Protein AF-A0A1I8J936-F1 (afdb_monomer_lite)

Secondary structure (DSSP, 8-state):
--GGGEEES---TT--GGG----SS--TT-----SSPPPTT-----EEE--SS------------------

Structure (mmCIF, N/CA/C/O backbone):
data_AF-A0A1I8J936-F1
#
_entry.id   AF-A0A1I8J936-F1
#
loop_
_atom_site.group_PDB
_atom_site.id
_atom_site.type_symbol
_atom_site.label_atom_id
_atom_site.label_alt_id
_atom_site.label_comp_id
_atom_site.label_asym_id
_atom_site.label_entity_id
_atom_site.label_seq_id
_atom_site.pdbx_PDB_ins_code
_atom_site.Cartn_x
_atom_site.Cartn_y
_atom_site.Cartn_z
_atom_site.occupancy
_atom_site.B_iso_or_equiv
_atom_site.auth_seq_id
_atom_site.auth_comp_id
_atom_site.auth_asym_id
_atom_site.auth_atom_id
_atom_site.pdbx_PDB_model_num
ATOM 1 N N . MET A 1 1 ? -12.031 -4.606 -2.966 1.00 67.88 1 MET A N 1
ATOM 2 C CA . MET A 1 1 ? -11.684 -3.586 -1.953 1.00 67.88 1 MET A CA 1
ATOM 3 C C . MET A 1 1 ? -11.581 -2.254 -2.669 1.00 67.88 1 MET A C 1
ATOM 5 O O . MET A 1 1 ? -11.041 -2.234 -3.771 1.00 67.88 1 MET A O 1
ATOM 9 N N . ASP A 1 2 ? -12.135 -1.189 -2.101 1.00 87.25 2 ASP A N 1
ATOM 10 C CA . ASP A 1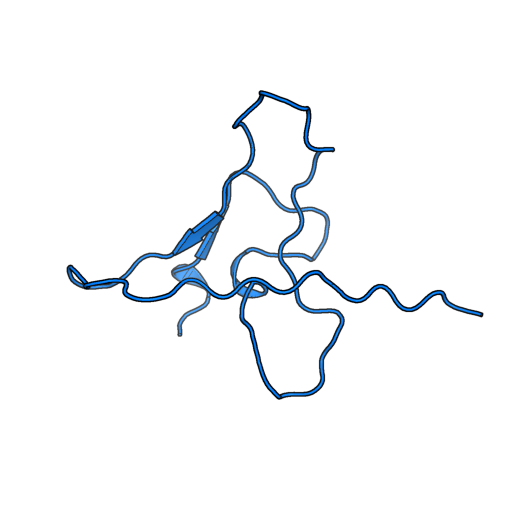 2 ? -12.060 0.154 -2.690 1.00 87.25 2 ASP A CA 1
ATOM 11 C C . ASP A 1 2 ? -10.600 0.655 -2.735 1.00 87.25 2 ASP A C 1
ATOM 13 O O . ASP A 1 2 ? -9.803 0.333 -1.851 1.00 87.25 2 ASP A O 1
ATOM 17 N N . GLU A 1 3 ? -10.224 1.356 -3.805 1.00 91.81 3 GLU A N 1
ATOM 18 C CA . GLU A 1 3 ? -8.894 1.945 -4.011 1.00 91.81 3 GLU A CA 1
ATOM 19 C C . GLU A 1 3 ? -8.593 3.040 -2.985 1.00 91.81 3 GLU A C 1
ATOM 21 O O . GLU A 1 3 ? -7.462 3.118 -2.509 1.00 91.81 3 GLU A O 1
ATOM 26 N N . SER A 1 4 ? -9.615 3.794 -2.564 1.00 94.88 4 SER A N 1
ATOM 27 C CA . SER A 1 4 ? -9.502 4.887 -1.582 1.00 94.88 4 SER A CA 1
ATOM 28 C C . SER A 1 4 ? -8.970 4.448 -0.209 1.00 94.88 4 SER A C 1
ATOM 30 O O . SER A 1 4 ? -8.475 5.261 0.567 1.00 94.88 4 SER A O 1
ATOM 32 N N . ARG A 1 5 ? -9.048 3.147 0.093 1.00 95.88 5 ARG A N 1
ATOM 33 C CA . ARG A 1 5 ? -8.603 2.554 1.363 1.00 95.88 5 ARG A CA 1
ATOM 34 C C . ARG A 1 5 ? -7.095 2.392 1.465 1.00 95.88 5 ARG A C 1
ATOM 36 O O . ARG A 1 5 ? -6.610 2.035 2.535 1.00 95.88 5 ARG A O 1
ATOM 43 N N . PHE A 1 6 ? -6.379 2.568 0.360 1.00 96.75 6 PHE A N 1
ATOM 44 C CA . PHE A 1 6 ? -4.933 2.434 0.304 1.00 96.75 6 PHE A CA 1
ATOM 45 C C . PHE A 1 6 ? -4.306 3.822 0.277 1.00 96.75 6 PHE A C 1
ATOM 47 O O . PHE A 1 6 ? -4.638 4.648 -0.571 1.00 96.75 6 PHE A O 1
ATOM 54 N N . SER A 1 7 ? -3.352 4.055 1.166 1.00 97.50 7 SER A N 1
ATOM 55 C CA . SER A 1 7 ? -2.531 5.263 1.177 1.00 97.50 7 SER A CA 1
ATOM 56 C C . SER A 1 7 ? -1.067 4.891 1.355 1.00 97.50 7 SER A C 1
ATOM 58 O O . SER A 1 7 ? -0.741 3.785 1.782 1.00 97.50 7 SER A O 1
ATOM 60 N N . ALA A 1 8 ? -0.169 5.792 0.983 1.00 97.94 8 ALA A N 1
ATOM 61 C CA . ALA A 1 8 ? 1.261 5.607 1.168 1.00 97.94 8 ALA A CA 1
ATOM 62 C C . ALA A 1 8 ? 1.934 6.953 1.428 1.00 97.94 8 ALA A C 1
ATOM 64 O O . ALA A 1 8 ? 1.367 8.001 1.114 1.00 97.94 8 ALA A O 1
ATOM 65 N N . SER A 1 9 ? 3.159 6.905 1.942 1.00 97.75 9 SER A N 1
ATOM 66 C CA . SER A 1 9 ? 4.065 8.057 2.043 1.00 97.75 9 SER A CA 1
ATOM 67 C C . SER A 1 9 ? 4.290 8.741 0.695 1.00 97.75 9 SER A C 1
ATOM 69 O O . SER A 1 9 ? 4.360 9.965 0.614 1.00 97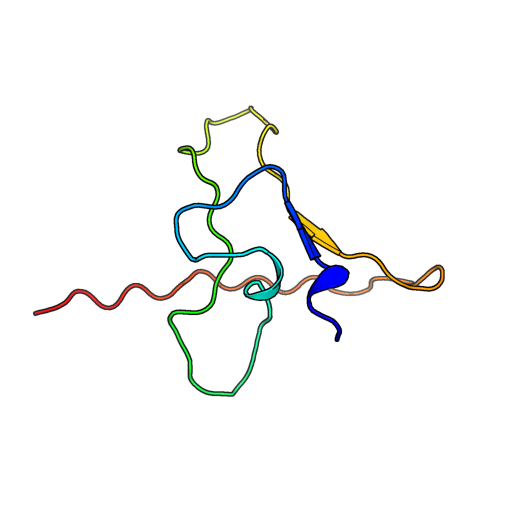.75 9 SER A O 1
ATOM 71 N N . SER A 1 10 ? 4.427 7.941 -0.363 1.00 97.62 10 SER A N 1
ATOM 72 C CA . SER A 1 10 ? 4.751 8.395 -1.709 1.00 97.62 10 SER A CA 1
ATOM 73 C C . SER A 1 10 ? 4.351 7.354 -2.761 1.00 97.62 10 SER A C 1
ATOM 75 O O . SER A 1 10 ? 3.902 6.250 -2.442 1.00 97.62 10 SER A O 1
ATOM 77 N N . SER A 1 11 ? 4.489 7.688 -4.043 1.00 96.88 11 SER A N 1
ATOM 78 C CA . SER A 1 11 ? 4.370 6.723 -5.141 1.00 96.88 11 SER A CA 1
ATOM 79 C C . SER A 1 11 ? 5.248 7.139 -6.314 1.00 96.88 11 SER A C 1
ATOM 81 O O . SER A 1 11 ? 5.256 8.304 -6.711 1.00 96.88 11 SER A O 1
ATOM 83 N N . TYR A 1 12 ? 5.975 6.183 -6.886 1.00 94.94 12 TYR A N 1
ATOM 84 C CA . TYR A 1 12 ? 6.689 6.365 -8.141 1.00 94.94 12 TYR A CA 1
ATOM 85 C C . TYR A 1 12 ? 5.722 6.191 -9.316 1.00 94.94 12 TYR A C 1
ATOM 87 O O . TYR A 1 12 ? 5.092 5.142 -9.452 1.00 94.94 12 TYR A O 1
ATOM 95 N N . ALA A 1 13 ? 5.619 7.203 -10.179 1.00 93.00 13 ALA A N 1
ATOM 96 C CA . ALA A 1 13 ? 4.805 7.171 -11.396 1.00 93.00 13 ALA A CA 1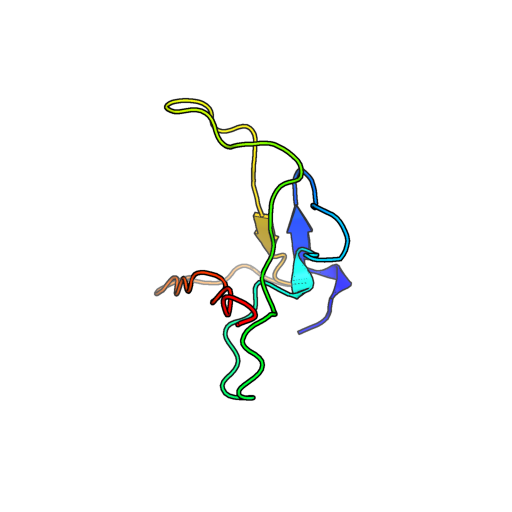
ATOM 97 C C . ALA A 1 13 ? 3.388 6.596 -11.159 1.00 93.00 13 ALA A C 1
ATOM 99 O O . ALA A 1 13 ? 2.612 7.137 -10.374 1.00 93.00 13 ALA A O 1
ATOM 100 N N . ASN A 1 14 ? 3.043 5.497 -11.834 1.00 91.38 14 ASN A N 1
ATOM 101 C CA . ASN A 1 14 ? 1.748 4.830 -11.737 1.00 91.38 14 ASN A CA 1
ATOM 102 C C . ASN A 1 14 ? 1.758 3.595 -10.810 1.00 91.38 14 ASN A C 1
ATOM 104 O O . ASN A 1 14 ? 0.782 2.838 -10.819 1.00 91.38 14 ASN A O 1
ATOM 108 N N . TYR A 1 15 ? 2.807 3.376 -10.013 1.00 92.88 15 TYR A N 1
ATOM 109 C CA . TYR A 1 15 ? 2.900 2.288 -9.027 1.00 92.88 15 TYR A CA 1
ATOM 110 C C . TYR A 1 15 ? 2.218 2.693 -7.713 1.00 92.88 15 TYR A C 1
ATOM 112 O O . TYR A 1 15 ? 2.850 2.902 -6.678 1.00 92.88 15 TYR A O 1
ATOM 120 N N . LEU A 1 16 ? 0.900 2.872 -7.805 1.00 94.50 16 LEU A N 1
ATOM 121 C CA . LEU A 1 16 ? 0.049 3.452 -6.767 1.00 94.50 16 LEU A CA 1
ATOM 122 C C . LEU A 1 16 ? -0.253 2.463 -5.623 1.00 94.50 16 LEU A C 1
ATOM 124 O O . LEU A 1 16 ? -0.224 1.250 -5.839 1.00 94.50 16 LEU A O 1
ATOM 128 N N . PRO A 1 17 ? -0.632 2.942 -4.422 1.00 95.81 17 PRO A N 1
ATOM 129 C CA . PRO A 1 17 ? -0.809 2.095 -3.237 1.00 95.81 17 PRO A CA 1
ATOM 130 C C . PRO A 1 17 ? -1.855 0.990 -3.423 1.00 95.81 17 PRO A C 1
ATOM 132 O O . PRO A 1 17 ? -1.630 -0.157 -3.045 1.00 95.81 17 PRO A O 1
ATOM 135 N N . TYR A 1 18 ? -2.974 1.284 -4.093 1.00 93.62 18 TYR A N 1
ATOM 136 C CA . TYR A 1 18 ? -4.023 0.288 -4.344 1.00 93.62 18 TYR A CA 1
ATOM 137 C C . TYR A 1 18 ? -3.583 -0.853 -5.275 1.00 93.62 18 TYR A C 1
ATOM 139 O O . TYR A 1 18 ? -4.280 -1.866 -5.358 1.00 93.62 18 TYR A O 1
ATOM 147 N N . LYS A 1 19 ? -2.441 -0.718 -5.965 1.00 92.31 19 LYS A N 1
ATOM 148 C CA . LYS A 1 19 ? -1.838 -1.787 -6.769 1.00 92.31 19 LYS A CA 1
ATOM 149 C C . LYS A 1 19 ? -1.015 -2.771 -5.937 1.00 92.31 19 LYS A C 1
ATOM 151 O O . LYS A 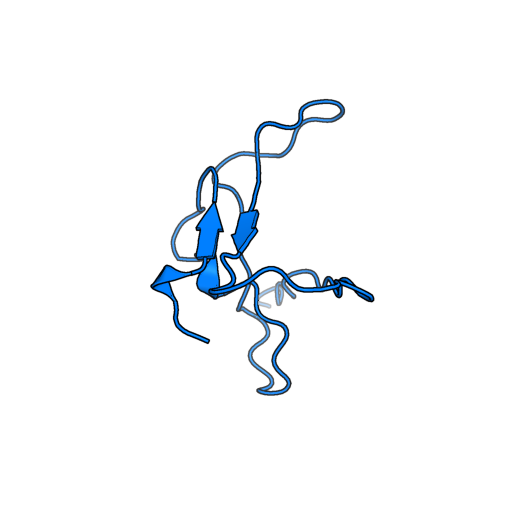1 19 ? -0.634 -3.805 -6.472 1.00 92.31 19 LYS A O 1
ATOM 156 N N . ALA A 1 20 ? -0.785 -2.520 -4.645 1.00 92.00 20 ALA A N 1
ATOM 157 C CA . ALA A 1 20 ? -0.207 -3.487 -3.705 1.00 92.00 20 ALA A CA 1
ATOM 158 C C . ALA A 1 20 ? -1.229 -4.566 -3.294 1.00 92.00 20 ALA A C 1
ATOM 160 O O . ALA A 1 20 ? -1.508 -4.790 -2.116 1.00 92.00 20 ALA A O 1
ATOM 161 N N . ARG A 1 21 ? -1.840 -5.214 -4.288 1.00 89.44 21 ARG A N 1
ATOM 162 C CA . ARG A 1 21 ? -2.812 -6.293 -4.116 1.00 89.44 21 ARG A CA 1
ATOM 163 C C . ARG A 1 21 ? -2.257 -7.527 -4.795 1.00 89.44 21 ARG A C 1
ATOM 165 O O . ARG A 1 21 ? -2.000 -7.503 -5.992 1.00 89.44 21 ARG A O 1
ATOM 172 N N . VAL A 1 22 ? -2.110 -8.605 -4.035 1.00 86.12 22 VAL A N 1
ATOM 173 C CA . VAL A 1 22 ? -1.763 -9.900 -4.617 1.00 86.12 22 VAL A CA 1
ATOM 174 C C . VAL A 1 22 ? -3.012 -10.451 -5.296 1.00 86.12 22 VAL A C 1
ATOM 176 O O . VAL A 1 22 ? -4.000 -10.766 -4.632 1.00 86.12 22 VAL A O 1
ATOM 179 N N . THR A 1 23 ? -2.985 -10.512 -6.623 1.00 80.25 23 THR A N 1
ATOM 180 C CA . THR A 1 23 ? -4.078 -11.017 -7.455 1.00 80.25 23 THR A CA 1
ATOM 181 C C . THR A 1 23 ? -3.587 -12.183 -8.305 1.00 80.25 23 THR A C 1
ATOM 183 O O . THR A 1 23 ? -2.468 -12.173 -8.805 1.00 80.25 23 THR A O 1
ATOM 186 N N . ASN A 1 24 ? -4.443 -13.187 -8.515 1.00 74.12 24 ASN A N 1
ATOM 187 C CA . ASN A 1 24 ? -4.156 -14.316 -9.412 1.00 74.12 24 ASN A CA 1
ATOM 188 C C . ASN A 1 24 ? -4.507 -13.996 -10.880 1.00 74.12 24 ASN A C 1
ATOM 190 O O . ASN A 1 24 ? -4.733 -14.901 -11.675 1.00 74.12 24 ASN A O 1
ATOM 194 N N . ASP A 1 25 ? -4.593 -12.715 -11.247 1.00 75.06 25 ASP A N 1
ATOM 195 C CA . ASP A 1 25 ? -5.022 -12.260 -12.578 1.00 75.06 25 ASP A CA 1
ATOM 196 C C . ASP A 1 25 ? -3.887 -12.267 -13.619 1.00 75.06 25 ASP A C 1
ATOM 198 O O . ASP A 1 25 ? -4.080 -11.826 -14.750 1.00 75.06 25 ASP A O 1
ATOM 202 N N . GLY A 1 26 ? -2.695 -12.746 -13.244 1.00 68.44 26 GLY A N 1
ATOM 203 C CA . GLY A 1 26 ? -1.528 -12.818 -14.124 1.00 68.44 26 GLY A CA 1
ATOM 204 C C . GLY A 1 26 ? -0.912 -11.458 -14.468 1.00 68.44 26 GLY A C 1
ATOM 205 O O . GLY A 1 26 ? 0.023 -11.406 -15.268 1.00 68.44 26 GLY A O 1
ATOM 206 N N . ASN A 1 27 ? -1.396 -10.354 -13.882 1.00 71.69 27 ASN A N 1
ATOM 207 C CA . ASN A 1 27 ? -0.829 -9.035 -14.124 1.00 71.69 27 ASN A CA 1
ATOM 208 C C . ASN A 1 27 ? 0.378 -8.793 -13.210 1.00 71.69 27 ASN A C 1
ATOM 210 O O . ASN A 1 27 ? 0.255 -8.409 -12.050 1.00 71.69 27 ASN A O 1
ATOM 214 N N . ILE A 1 28 ? 1.557 -9.015 -13.778 1.00 68.38 28 ILE A N 1
ATOM 215 C CA . ILE A 1 28 ? 2.842 -8.993 -13.075 1.00 68.38 28 ILE A CA 1
ATOM 216 C C . ILE A 1 28 ? 3.419 -7.590 -12.818 1.00 68.38 28 ILE A C 1
ATOM 218 O O . ILE A 1 28 ? 4.396 -7.459 -12.080 1.00 68.38 28 ILE A O 1
ATOM 222 N N . ASP A 1 29 ? 2.826 -6.546 -13.408 1.00 70.06 29 ASP A N 1
ATOM 223 C CA . ASP A 1 29 ? 3.306 -5.158 -13.310 1.00 70.06 29 ASP A CA 1
ATOM 224 C C . ASP A 1 29 ? 2.462 -4.305 -12.341 1.00 70.06 29 ASP A C 1
ATOM 226 O O . ASP A 1 29 ? 2.460 -3.074 -12.368 1.00 70.06 29 ASP A O 1
ATOM 230 N N . LYS A 1 30 ? 1.714 -4.966 -11.451 1.00 81.94 30 LYS A N 1
ATOM 231 C CA . LYS A 1 30 ? 0.954 -4.321 -10.377 1.00 81.94 30 LYS A CA 1
ATOM 232 C C . LYS A 1 30 ? 1.717 -4.427 -9.062 1.00 81.94 30 LYS A C 1
ATOM 234 O O . LYS A 1 30 ? 1.797 -5.489 -8.458 1.00 81.94 30 LYS A O 1
ATOM 239 N N . ALA A 1 31 ? 2.261 -3.301 -8.618 1.00 91.12 31 ALA A N 1
ATOM 240 C CA . ALA A 1 31 ? 2.793 -3.130 -7.273 1.00 91.12 31 ALA A CA 1
ATOM 241 C C . ALA A 1 31 ? 2.701 -1.657 -6.860 1.00 91.12 31 ALA A C 1
ATOM 243 O O . ALA A 1 31 ? 2.529 -0.776 -7.707 1.00 91.12 31 ALA A O 1
ATOM 244 N N . TRP A 1 32 ? 2.854 -1.400 -5.563 1.00 94.12 32 TRP A N 1
ATOM 245 C CA . TRP A 1 32 ? 3.250 -0.084 -5.074 1.00 94.12 32 TRP A CA 1
ATOM 246 C C . TRP A 1 32 ? 4.776 0.032 -5.111 1.00 94.12 32 TRP A C 1
ATOM 248 O O . TRP A 1 32 ? 5.479 -0.925 -4.776 1.00 94.12 32 TRP A O 1
ATOM 258 N N . CYS A 1 33 ? 5.291 1.191 -5.514 1.00 94.44 33 CYS A N 1
ATOM 259 C CA . CYS A 1 33 ? 6.714 1.512 -5.431 1.00 94.44 33 CYS A CA 1
ATOM 260 C C . CYS A 1 33 ? 6.879 2.913 -4.825 1.00 94.44 33 CYS A C 1
ATOM 262 O O . CYS A 1 33 ? 6.219 3.840 -5.304 1.00 94.44 33 CYS A O 1
ATOM 264 N N . PRO A 1 34 ? 7.743 3.097 -3.809 1.00 95.88 34 PRO A N 1
ATOM 265 C CA . PRO A 1 34 ? 8.024 4.418 -3.253 1.00 95.88 34 PRO A CA 1
ATOM 266 C C . PRO A 1 34 ? 8.727 5.310 -4.286 1.00 95.88 34 PRO A C 1
ATOM 268 O O . PRO A 1 34 ? 9.419 4.813 -5.174 1.00 95.88 34 PRO A O 1
ATOM 271 N N . SER A 1 35 ? 8.560 6.630 -4.176 1.00 96.81 35 SER A N 1
ATOM 272 C CA . SER A 1 35 ? 9.171 7.607 -5.092 1.00 96.81 35 SER A CA 1
ATOM 273 C C . SER A 1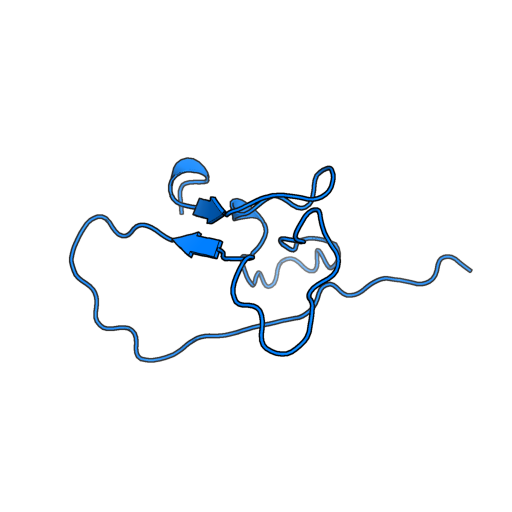 35 ? 10.678 7.782 -4.892 1.00 96.81 35 SER A C 1
ATOM 275 O O . SER A 1 35 ? 11.345 8.338 -5.765 1.00 96.81 35 SER A O 1
ATOM 277 N N . VAL A 1 36 ? 11.213 7.315 -3.762 1.00 94.44 36 VAL A N 1
ATOM 278 C CA . VAL A 1 36 ? 12.625 7.427 -3.385 1.00 94.44 36 VAL A CA 1
ATOM 279 C C . VAL A 1 36 ? 13.237 6.057 -3.105 1.00 94.44 36 VAL A C 1
ATOM 281 O O . VAL A 1 36 ? 12.554 5.116 -2.699 1.00 94.44 36 VAL A O 1
ATOM 284 N N . SER A 1 37 ? 14.552 5.952 -3.291 1.00 93.00 37 SER A N 1
ATOM 285 C CA . SER A 1 37 ? 15.308 4.753 -2.930 1.00 93.00 37 SER A CA 1
ATOM 286 C C . SER A 1 37 ? 15.337 4.561 -1.416 1.00 93.00 37 SER A C 1
ATOM 288 O O . SER A 1 37 ? 15.797 5.441 -0.685 1.00 93.00 37 SER A O 1
ATOM 290 N N . LEU A 1 38 ? 14.908 3.383 -0.960 1.00 91.62 38 LEU A N 1
ATOM 291 C CA . LEU A 1 38 ? 14.936 3.011 0.453 1.00 91.62 38 LEU A CA 1
ATOM 292 C C . LEU A 1 38 ? 16.371 3.021 0.985 1.00 91.62 38 LEU A C 1
ATOM 294 O O . LEU A 1 38 ? 17.265 2.421 0.388 1.00 91.62 38 LEU A O 1
ATOM 298 N N . GLN A 1 39 ? 16.575 3.690 2.118 1.00 92.06 39 GLN A N 1
ATOM 299 C CA . GLN A 1 39 ? 17.857 3.709 2.814 1.00 92.06 39 GLN A CA 1
ATOM 300 C C . GLN A 1 39 ? 17.836 2.727 3.991 1.00 92.06 39 GLN A C 1
ATOM 302 O O . GLN A 1 39 ? 16.837 2.660 4.716 1.00 92.06 39 GLN A O 1
ATOM 307 N N . PRO A 1 40 ? 18.926 1.976 4.229 1.00 92.12 40 PRO A N 1
ATOM 308 C CA . PRO A 1 40 ? 19.040 1.126 5.407 1.00 92.12 40 PRO A CA 1
ATOM 309 C C . PRO A 1 40 ? 18.802 1.923 6.695 1.00 92.12 40 PRO A C 1
ATOM 311 O O . PRO A 1 40 ? 19.276 3.048 6.834 1.00 92.12 40 PRO A O 1
ATOM 314 N N . HIS A 1 41 ? 18.089 1.325 7.652 1.00 91.56 41 HIS A N 1
ATOM 315 C CA . HIS A 1 41 ? 17.789 1.922 8.963 1.00 91.56 41 HIS A CA 1
ATOM 316 C C . HIS A 1 41 ? 16.934 3.206 8.935 1.00 91.56 41 HIS A C 1
ATOM 318 O O . HIS A 1 41 ? 16.799 3.863 9.966 1.00 91.56 41 HIS A O 1
ATOM 324 N N . GLN A 1 42 ? 16.311 3.545 7.801 1.00 92.88 42 GLN A N 1
ATOM 325 C CA . GLN A 1 42 ? 15.341 4.637 7.699 1.00 92.88 42 GLN A CA 1
ATOM 326 C C . GLN A 1 42 ? 13.948 4.088 7.374 1.00 92.88 42 GLN A C 1
ATOM 328 O O . GLN A 1 42 ? 13.762 3.372 6.394 1.00 92.88 42 GLN A O 1
ATOM 333 N N . LEU A 1 43 ? 12.954 4.438 8.195 1.00 89.81 43 LEU A N 1
ATOM 334 C CA . LEU A 1 43 ? 11.552 4.027 8.030 1.00 89.81 43 LEU A CA 1
ATOM 335 C C . LEU A 1 43 ? 10.698 5.192 7.509 1.00 89.81 43 LEU A C 1
ATOM 337 O O . LEU A 1 43 ? 9.716 5.583 8.134 1.00 89.81 43 LEU A O 1
ATOM 341 N N . THR A 1 44 ? 11.114 5.802 6.399 1.00 94.25 44 THR A N 1
ATOM 342 C CA . THR A 1 44 ? 10.420 6.962 5.810 1.00 94.25 44 THR A CA 1
ATOM 343 C C . THR A 1 44 ? 9.275 6.557 4.888 1.00 94.25 44 THR A C 1
ATOM 345 O O . THR A 1 44 ? 8.276 7.268 4.806 1.00 94.25 44 THR A O 1
ATOM 348 N N . GLU A 1 45 ? 9.401 5.408 4.220 1.00 96.31 45 GLU A N 1
ATOM 349 C CA . GLU A 1 45 ? 8.406 4.921 3.271 1.00 96.31 45 GLU A CA 1
ATOM 350 C C . GLU A 1 45 ? 7.465 3.904 3.907 1.00 96.31 45 GLU A C 1
ATOM 352 O O . GLU A 1 45 ? 7.893 2.960 4.574 1.00 96.31 45 GLU A O 1
ATOM 357 N N . TRP A 1 46 ? 6.170 4.082 3.669 1.00 96.44 46 TRP A N 1
ATOM 358 C CA . TRP A 1 46 ? 5.125 3.229 4.216 1.00 96.44 46 TRP A CA 1
ATOM 359 C C . TRP A 1 46 ? 3.948 3.113 3.252 1.00 96.44 46 TRP A C 1
ATOM 361 O O . TRP A 1 46 ? 3.669 4.015 2.463 1.00 96.44 46 TRP A O 1
ATOM 371 N N . ILE A 1 47 ? 3.224 2.003 3.374 1.00 96.50 47 ILE A N 1
ATOM 372 C CA . ILE A 1 47 ? 1.912 1.785 2.769 1.00 96.50 47 ILE A CA 1
ATOM 373 C C . ILE A 1 47 ? 0.927 1.396 3.872 1.00 96.50 47 ILE A C 1
ATOM 375 O O . ILE A 1 47 ? 1.255 0.617 4.766 1.00 96.50 47 ILE A O 1
ATOM 379 N N . SER A 1 48 ? -0.273 1.961 3.821 1.00 96.12 48 SER A N 1
ATOM 380 C CA . SER A 1 48 ? -1.339 1.766 4.795 1.00 96.12 48 SER A CA 1
ATOM 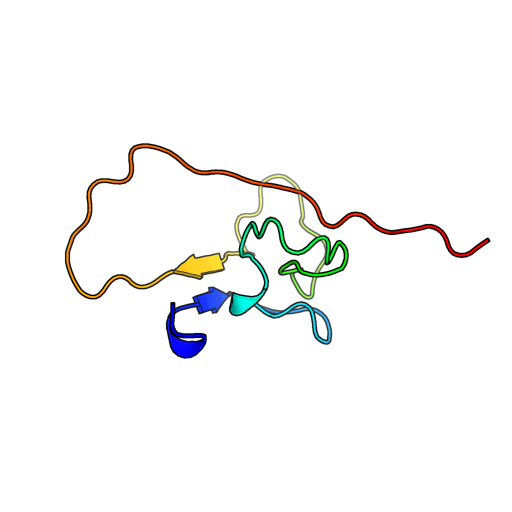381 C C . SER A 1 48 ? -2.615 1.299 4.104 1.00 96.12 48 SER A C 1
ATOM 383 O O . SER A 1 48 ? -2.919 1.700 2.978 1.00 96.12 48 SER A O 1
ATOM 385 N N . VAL A 1 49 ? -3.364 0.440 4.796 1.00 95.50 49 VAL A N 1
ATOM 386 C CA . VAL A 1 49 ? -4.653 -0.088 4.345 1.00 95.50 49 VAL A CA 1
ATOM 387 C C . VAL A 1 49 ? -5.679 0.121 5.449 1.00 95.50 49 VAL A C 1
ATOM 389 O O . VAL A 1 49 ? -5.532 -0.405 6.553 1.00 95.50 49 VAL A O 1
ATOM 392 N N . GLN A 1 50 ? -6.738 0.868 5.145 1.00 95.94 50 GLN A N 1
ATOM 393 C CA . GLN A 1 50 ? -7.811 1.153 6.089 1.00 95.94 50 GLN A CA 1
ATOM 394 C C . GLN A 1 50 ? -8.932 0.107 6.019 1.00 95.94 50 GLN A C 1
ATOM 396 O O . GLN A 1 50 ? -9.560 -0.126 4.978 1.00 95.94 50 GLN A O 1
ATOM 401 N N . PHE A 1 51 ? -9.240 -0.469 7.178 1.00 94.88 51 PHE A N 1
ATOM 402 C CA . PHE A 1 51 ? -10.396 -1.336 7.393 1.00 94.88 51 PHE A CA 1
ATOM 403 C C . PHE A 1 51 ? -11.535 -0.539 8.045 1.00 94.88 51 PHE A C 1
ATOM 405 O O . PHE A 1 51 ? -11.283 0.344 8.858 1.00 94.88 51 PHE A O 1
ATOM 412 N N . ASP A 1 52 ? -12.790 -0.858 7.715 1.00 93.50 52 ASP A N 1
ATOM 413 C CA . ASP A 1 52 ? -13.968 -0.169 8.288 1.00 93.50 52 ASP A CA 1
ATOM 414 C C . ASP A 1 52 ? -14.173 -0.439 9.779 1.00 93.50 52 ASP A C 1
ATOM 416 O O . ASP A 1 52 ? -14.863 0.297 10.476 1.00 93.50 52 ASP A O 1
ATOM 420 N N . SER A 1 53 ? -13.601 -1.535 10.263 1.00 96.12 53 SER A N 1
ATOM 421 C CA . SER A 1 53 ? -13.698 -1.981 11.641 1.00 96.12 53 SER A CA 1
ATOM 422 C C . SER A 1 53 ? -12.357 -2.554 12.068 1.00 96.12 53 SER A C 1
ATOM 424 O O . SER A 1 53 ? -11.554 -2.959 11.224 1.00 96.12 53 SER A O 1
ATOM 426 N N . VAL A 1 54 ? -12.153 -2.697 13.376 1.00 96.19 54 VAL A N 1
ATOM 427 C CA . VAL A 1 54 ? -11.042 -3.496 13.907 1.00 96.19 54 VAL A CA 1
ATOM 428 C C . VAL A 1 54 ? -11.093 -4.903 13.297 1.00 96.19 54 VAL A C 1
ATOM 430 O O . VAL A 1 54 ? -12.170 -5.496 13.159 1.00 96.19 54 VAL A O 1
ATOM 433 N N . LYS A 1 55 ? -9.929 -5.414 12.886 1.00 95.31 55 LYS A N 1
ATOM 434 C CA . LYS A 1 55 ? -9.730 -6.757 12.327 1.00 95.31 55 LYS A CA 1
ATOM 435 C C . LYS A 1 55 ? -8.552 -7.426 13.027 1.00 95.31 55 LYS A C 1
ATOM 437 O O . LYS A 1 55 ? -7.609 -6.754 13.429 1.00 95.31 55 LYS A O 1
ATOM 442 N N . ILE A 1 56 ? -8.597 -8.751 13.119 1.00 96.81 56 ILE A N 1
ATOM 443 C CA . ILE A 1 56 ? -7.438 -9.566 13.494 1.00 96.81 56 ILE A CA 1
ATOM 444 C C . ILE A 1 56 ? -6.682 -9.908 12.206 1.00 96.81 56 ILE A C 1
ATOM 446 O O . ILE A 1 56 ? -7.278 -10.429 11.262 1.00 96.81 56 ILE A O 1
ATOM 450 N N . ILE A 1 57 ? -5.384 -9.601 12.161 1.00 95.25 57 ILE A N 1
ATOM 451 C CA . ILE A 1 57 ? -4.512 -9.882 11.015 1.00 95.25 57 ILE A CA 1
ATOM 452 C C . ILE A 1 57 ? -3.654 -11.097 11.362 1.00 95.25 57 ILE A C 1
ATOM 454 O O . ILE A 1 57 ? -2.729 -10.996 12.160 1.00 95.25 57 ILE A O 1
ATOM 458 N N . ASN A 1 58 ? -3.966 -12.244 10.759 1.00 96.94 58 ASN A N 1
ATOM 459 C CA . ASN A 1 58 ? -3.222 -13.487 10.996 1.00 96.94 58 ASN A CA 1
ATOM 460 C C . ASN A 1 58 ? -2.036 -13.662 10.045 1.00 96.94 58 ASN A C 1
ATOM 462 O O . ASN A 1 58 ? -1.093 -14.372 10.367 1.00 96.94 58 ASN A O 1
ATOM 466 N N . ASN A 1 59 ? -2.105 -13.057 8.857 1.00 94.94 59 ASN A N 1
ATOM 467 C CA . ASN A 1 59 ? -1.119 -13.237 7.801 1.00 94.94 59 ASN A CA 1
ATOM 468 C C . ASN A 1 59 ? -0.899 -11.927 7.045 1.00 94.94 59 ASN A C 1
ATOM 470 O O . ASN A 1 59 ? -1.849 -11.178 6.805 1.00 94.94 59 ASN A O 1
ATOM 474 N N . LEU A 1 60 ? 0.342 -11.706 6.615 1.00 92.38 60 LEU A N 1
ATOM 475 C CA . LEU A 1 60 ? 0.728 -10.667 5.667 1.00 92.38 60 LEU A CA 1
ATOM 476 C C . LEU A 1 60 ? 1.459 -11.340 4.505 1.00 92.38 60 LEU A C 1
ATOM 478 O O . LEU A 1 60 ? 2.499 -11.960 4.708 1.00 92.38 60 LEU A O 1
ATOM 482 N N . LEU A 1 61 ? 0.909 -11.223 3.299 1.00 91.81 61 LEU A N 1
ATOM 483 C CA . LEU A 1 61 ? 1.538 -11.735 2.086 1.00 91.81 61 LEU A CA 1
ATOM 484 C C . LEU A 1 61 ? 2.206 -10.585 1.336 1.00 91.81 61 LEU A C 1
ATOM 486 O O . LEU A 1 61 ? 1.577 -9.556 1.091 1.00 91.81 61 LEU A O 1
ATOM 490 N N . THR A 1 62 ? 3.459 -10.782 0.940 1.00 90.25 62 THR A N 1
ATOM 491 C CA . THR A 1 62 ? 4.217 -9.836 0.122 1.00 90.25 62 THR A CA 1
ATOM 492 C C . THR A 1 62 ? 4.705 -10.527 -1.144 1.00 90.25 62 THR A C 1
ATOM 494 O O . THR A 1 62 ? 5.094 -11.693 -1.127 1.00 90.25 62 THR A O 1
ATOM 497 N N . VAL A 1 63 ? 4.658 -9.809 -2.265 1.00 87.62 63 VAL A N 1
ATOM 498 C CA . VAL A 1 63 ? 5.182 -10.268 -3.554 1.00 87.62 63 VAL A CA 1
ATOM 499 C C . VAL A 1 63 ? 5.878 -9.074 -4.207 1.00 87.62 63 VAL A C 1
ATOM 501 O O . VAL A 1 63 ? 5.274 -8.000 -4.274 1.00 87.62 63 VAL A O 1
ATOM 504 N N . PRO A 1 64 ? 7.140 -9.205 -4.652 1.00 86.88 64 PRO A N 1
ATOM 505 C CA . PRO A 1 64 ? 7.802 -8.130 -5.373 1.00 86.88 64 PRO A CA 1
ATOM 506 C C . PRO A 1 64 ? 7.185 -7.966 -6.763 1.00 86.88 64 PRO A C 1
ATOM 508 O O . PRO A 1 64 ? 6.718 -8.930 -7.373 1.00 86.88 64 PRO A O 1
ATOM 511 N N . ARG A 1 65 ? 7.256 -6.751 -7.309 1.00 86.44 65 ARG A N 1
ATOM 512 C CA . ARG A 1 65 ? 6.964 -6.530 -8.728 1.00 86.44 65 ARG A CA 1
ATOM 513 C C . ARG A 1 65 ? 7.912 -7.378 -9.575 1.00 86.44 65 ARG A C 1
ATOM 515 O O . ARG A 1 65 ? 9.127 -7.306 -9.390 1.00 86.44 65 ARG A O 1
ATOM 522 N N . GLN A 1 66 ? 7.379 -8.133 -10.529 1.00 80.00 66 GLN A N 1
ATOM 523 C CA . GLN A 1 66 ? 8.215 -8.864 -11.475 1.00 80.00 66 GLN A CA 1
ATOM 524 C C . GLN A 1 66 ? 8.528 -7.951 -12.658 1.00 80.00 66 GLN A C 1
ATOM 526 O O . GLN A 1 66 ? 7.737 -7.809 -13.587 1.00 80.00 66 GLN A O 1
ATOM 531 N N . HIS A 1 67 ? 9.692 -7.305 -12.618 1.00 69.38 67 HIS A N 1
ATOM 532 C CA . HIS A 1 67 ? 10.197 -6.574 -13.773 1.00 69.38 67 HIS A CA 1
ATOM 533 C C . HIS A 1 67 ? 10.585 -7.581 -14.862 1.00 69.38 67 HIS A C 1
ATOM 535 O O . HIS A 1 67 ? 11.553 -8.324 -14.695 1.00 69.38 67 HIS A O 1
ATOM 541 N N . ARG A 1 68 ? 9.847 -7.625 -15.977 1.00 62.44 68 ARG A N 1
ATOM 542 C CA . ARG A 1 68 ? 10.358 -8.290 -17.181 1.00 62.44 68 ARG A CA 1
ATOM 543 C C . ARG A 1 68 ? 11.429 -7.386 -17.774 1.00 62.44 68 ARG A C 1
ATOM 545 O O . ARG A 1 68 ? 11.126 -6.254 -18.142 1.00 62.44 68 ARG A O 1
ATOM 552 N N . SER A 1 69 ? 12.664 -7.882 -17.843 1.00 55.91 69 SER A N 1
ATOM 553 C CA . SER A 1 69 ? 13.656 -7.295 -18.741 1.00 55.91 69 SER A CA 1
ATOM 554 C C . SER A 1 69 ? 13.041 -7.303 -20.133 1.00 55.91 69 SER A C 1
ATOM 556 O O . SER A 1 69 ? 12.585 -8.351 -20.591 1.00 55.91 69 SER A O 1
ATOM 558 N N . VAL A 1 70 ? 12.946 -6.137 -20.758 1.00 56.50 70 VAL A N 1
ATOM 559 C CA . VAL A 1 70 ? 12.619 -6.062 -22.177 1.00 56.50 70 VAL A CA 1
ATOM 560 C C . VAL A 1 70 ? 13.887 -6.529 -22.888 1.00 56.50 70 VAL A C 1
ATOM 562 O O . VAL A 1 70 ? 14.930 -5.898 -22.719 1.00 56.50 70 VAL A O 1
ATOM 565 N N . GLU A 1 71 ? 13.832 -7.693 -23.533 1.00 47.03 71 GLU A N 1
ATOM 566 C CA . GLU A 1 71 ? 14.835 -8.091 -24.532 1.00 47.03 71 GLU A CA 1
ATOM 567 C C . GLU A 1 71 ? 14.685 -7.235 -25.794 1.00 47.03 71 GLU A C 1
ATOM 569 O O . GLU A 1 71 ? 13.525 -6.911 -26.151 1.00 47.03 71 GLU A O 1
#

Organism: NCBI:txid282301

InterPro domains:
  IPR000421 Coagulation factor 5/8, C-terminal domain [PF00754] (7-68)
  IPR000421 Coagulation factor 5/8, C-terminal domain [PS50022] (1-71)
  IPR008979 Galactose-binding-like domain superfamily [SSF49785] (3-69)

Foldseek 3Di:
DDLVQKDKLAFDDPQGRSLCDDDPPPPLQRHGDHNDDDDPPDPRIDMGGDDPDDDDDPDDDGDDRDDDDDD

Sequence (71 aa):
MDESRFSASSSYANYLPYKARVTNDGNIDKAWCPSVSLQPHQLTEWISVQFDSVKIINNLLTVPRQHRSVE

pLDDT: mean 88.39, std 11.44, range [47.03, 97.94]

Radius of gyration: 13.59 Å; chains: 1; bounding box: 33×23×38 Å